Protein AF-A0A1H8Z9L3-F1 (afdb_monomer)

Secondary structure (DSSP, 8-state):
---STTTHHHHHHHHHHHH---PPPPGGGHHHHHHHHTT-HHHHHHHHHTS-HHHHHHHHHHS-HHHHHHHHTTS-HHHHHHHHHHS-HHHHHHHHHHS-HHHHHHHHHHHHHHHHHH-

Nearest PDB structures (foldseek):
  5x9g-assembly1_A  TM=7.616E-01  e=2.101E-01  Thermus thermophilus HB8
  5x9h-assembly1_A  TM=8.391E-01  e=6.351E-01  Thermus thermophilus HB8
  2oux-assembly1_B  TM=4.444E-01  e=4.105E-02  Enterococcus faecalis V583
  8gpv-assembly1_A-2  TM=5.514E-01  e=2.594E-01  Clostridiales bacterium
  8gps-assembly1_A-2  TM=4.481E-01  e=6.256E-02  Chryseobacterium hispalense

Sequence (119 aa):
MTRIINHMGRLMNQVLRTLESPARPPAESYPVAEAIRRGDFGSARLNFLKLPRQSQIRMLQTMDQSAIRRLTLGLPDTTLAHLCAQGPAPLGKTIVGALPEGRRRGVSLMCEQHRRQHS

pLDDT: mean 82.54, std 18.72, range [42.38, 96.75]

Organism: NCBI:txid867345

Solvent-accessible surface area (backbone atoms only — not comparable to full-atom values): 6861 Å² total; per-residue (Å²): 140,92,84,74,76,80,60,62,65,56,52,59,55,48,55,61,56,62,71,58,58,78,73,73,71,58,80,87,47,48,65,25,55,51,25,48,75,72,66,37,49,68,59,16,43,59,47,44,71,70,42,57,70,71,54,45,44,55,49,59,72,74,47,54,71,67,59,48,25,62,42,54,70,78,51,57,57,69,61,52,11,51,48,31,36,75,34,58,71,70,55,24,52,53,58,42,66,44,40,60,74,92,50,28,62,60,32,51,52,49,12,52,54,50,36,69,77,75,109

Foldseek 3Di:
DDDDPPPVVVVVVVVVVVVPPLPPQPPLLVQLVVCVVVVNLVSNLVSLVPDDLVSNLSVLVSDDLVSLLSNLAPDDLLSLLVSLQPHDVVSVVSNLVSYDPVSSVVSVVSNVVSNVVVD

Structure (mmCIF, N/CA/C/O backbone):
data_AF-A0A1H8Z9L3-F1
#
_entry.id   AF-A0A1H8Z9L3-F1
#
loop_
_atom_site.group_PDB
_atom_site.id
_atom_site.type_symbol
_atom_site.label_atom_id
_atom_site.label_alt_id
_atom_site.label_comp_id
_atom_site.label_asym_id
_atom_site.label_entity_id
_atom_site.label_seq_id
_atom_site.pdbx_PDB_ins_code
_atom_site.Cartn_x
_atom_site.Cartn_y
_atom_site.Cartn_z
_atom_site.occupancy
_atom_site.B_iso_or_equiv
_atom_site.auth_seq_id
_atom_site.auth_comp_id
_atom_site.auth_asym_id
_atom_site.auth_atom_id
_atom_site.pdbx_PDB_model_num
ATOM 1 N N . MET A 1 1 ? -16.297 -44.462 25.845 1.00 42.38 1 MET A N 1
ATOM 2 C CA . MET A 1 1 ? -16.405 -44.635 24.377 1.00 42.38 1 MET A CA 1
ATOM 3 C C . MET A 1 1 ? -16.732 -43.279 23.758 1.00 42.38 1 MET A C 1
ATOM 5 O O . MET A 1 1 ? -17.891 -42.907 23.682 1.00 42.38 1 MET A O 1
ATOM 9 N N . THR A 1 2 ? -15.708 -42.502 23.394 1.00 45.97 2 THR A N 1
ATOM 10 C CA . THR A 1 2 ? -15.821 -41.048 23.152 1.00 45.97 2 THR A CA 1
ATOM 11 C C . THR A 1 2 ? -15.205 -40.712 21.791 1.00 45.97 2 THR A C 1
ATOM 13 O O . THR A 1 2 ? -14.100 -40.188 21.703 1.00 45.97 2 THR A O 1
ATOM 16 N N . ARG A 1 3 ? -15.858 -41.130 20.698 1.00 53.47 3 ARG A N 1
ATOM 17 C CA . ARG A 1 3 ? -15.310 -41.004 19.328 1.00 53.47 3 ARG A CA 1
ATOM 18 C C . ARG A 1 3 ? -16.267 -40.394 18.294 1.00 53.47 3 ARG A C 1
ATOM 20 O O . ARG A 1 3 ? -15.996 -40.502 17.107 1.00 53.47 3 ARG A O 1
ATOM 27 N N . ILE A 1 4 ? -17.345 -39.720 18.711 1.00 51.06 4 ILE A N 1
ATOM 28 C CA . ILE A 1 4 ? -18.360 -39.189 17.769 1.00 51.06 4 ILE A CA 1
ATOM 29 C C . ILE A 1 4 ? -18.473 -37.646 17.777 1.00 51.06 4 ILE A C 1
ATOM 31 O O . ILE A 1 4 ? -19.006 -37.062 16.842 1.00 51.06 4 ILE A O 1
ATOM 35 N N . ILE A 1 5 ? -17.885 -36.937 18.749 1.00 50.47 5 ILE A N 1
ATOM 36 C CA . ILE A 1 5 ? -18.074 -35.473 18.880 1.00 50.47 5 ILE A CA 1
ATOM 37 C C . ILE A 1 5 ? -17.090 -34.651 18.013 1.00 50.47 5 ILE A C 1
ATOM 39 O O . ILE A 1 5 ? -17.376 -33.517 17.639 1.00 50.47 5 ILE A O 1
ATOM 43 N N . ASN A 1 6 ? -15.962 -35.227 17.583 1.00 45.12 6 ASN A N 1
ATOM 44 C CA . ASN A 1 6 ? -14.901 -34.473 16.892 1.00 45.12 6 ASN A CA 1
ATOM 45 C C . ASN A 1 6 ? -15.088 -34.275 15.375 1.00 45.12 6 ASN A C 1
ATOM 47 O O . ASN A 1 6 ? -14.239 -33.633 14.750 1.00 45.12 6 ASN A O 1
ATOM 51 N N . HIS A 1 7 ? -16.151 -34.811 14.763 1.00 46.25 7 HIS A N 1
ATOM 52 C CA . HIS A 1 7 ? -16.340 -34.705 13.309 1.00 46.25 7 HIS A CA 1
ATOM 53 C C . HIS A 1 7 ? -17.280 -33.562 12.886 1.00 46.25 7 HIS A C 1
ATOM 55 O O . HIS A 1 7 ? -17.024 -32.910 11.876 1.00 46.25 7 HIS A O 1
ATOM 61 N N . MET A 1 8 ? -18.281 -33.220 13.706 1.00 47.78 8 MET A N 1
ATOM 62 C CA . MET A 1 8 ? -19.230 -32.134 13.404 1.00 47.78 8 MET A CA 1
ATOM 63 C C . MET A 1 8 ? -18.590 -30.735 13.465 1.00 47.78 8 MET A C 1
ATOM 65 O O . MET A 1 8 ? -18.899 -29.874 12.644 1.00 47.78 8 MET A O 1
ATOM 69 N N . GLY A 1 9 ? -17.627 -30.515 14.370 1.00 46.97 9 GLY A N 1
ATOM 70 C CA . GLY A 1 9 ? -16.935 -29.223 14.491 1.00 46.97 9 GLY A CA 1
ATOM 71 C C . GLY A 1 9 ? -16.048 -28.864 13.290 1.00 46.97 9 GLY A C 1
ATOM 72 O O . GLY A 1 9 ? -15.802 -27.687 13.035 1.00 46.97 9 GLY A O 1
ATOM 73 N N . ARG A 1 10 ? -15.583 -29.853 12.511 1.00 51.97 10 ARG A N 1
ATOM 74 C CA . ARG A 1 10 ? -14.766 -29.593 11.310 1.00 51.97 10 ARG A CA 1
ATOM 75 C C . ARG A 1 10 ? -15.607 -29.190 10.104 1.00 51.97 10 ARG A C 1
ATOM 77 O O . ARG A 1 10 ? -15.149 -28.370 9.314 1.00 51.97 10 ARG A O 1
ATOM 84 N N . LEU A 1 11 ? -16.829 -29.711 9.996 1.00 52.62 11 LEU A N 1
ATOM 85 C CA . LEU A 1 11 ? -17.734 -29.378 8.897 1.00 52.62 11 LEU A CA 1
ATOM 86 C C . LEU A 1 11 ? -18.261 -27.942 9.025 1.00 52.62 11 LEU A C 1
ATOM 88 O O . LEU A 1 11 ? -18.218 -27.198 8.050 1.00 52.62 11 LEU A O 1
ATOM 92 N N . MET A 1 12 ? -18.627 -27.489 10.230 1.00 51.62 12 MET A N 1
ATOM 93 C CA . MET A 1 12 ? -19.046 -26.090 10.433 1.00 51.62 12 MET A CA 1
ATOM 94 C C . MET A 1 12 ? -17.929 -25.072 10.145 1.00 51.62 12 MET A C 1
ATOM 96 O O . MET A 1 12 ? -18.200 -23.996 9.616 1.00 51.62 12 MET A O 1
ATOM 100 N N . ASN A 1 13 ? -16.665 -25.422 10.406 1.00 46.50 13 ASN A N 1
ATOM 101 C CA . ASN A 1 13 ? -15.529 -24.544 10.105 1.00 46.50 13 ASN A CA 1
ATOM 102 C C . ASN A 1 13 ? -15.177 -24.505 8.600 1.00 46.50 13 ASN A C 1
ATOM 104 O O . ASN A 1 13 ? -14.613 -23.523 8.119 1.00 46.50 13 ASN A O 1
ATOM 108 N N . GLN A 1 14 ? -15.524 -25.550 7.837 1.00 49.16 14 GLN A N 1
ATOM 109 C CA . GLN A 1 14 ? -15.379 -25.558 6.376 1.00 49.16 14 GLN A CA 1
ATOM 110 C C . GLN A 1 14 ? -16.468 -24.737 5.682 1.00 49.16 14 GLN A C 1
ATOM 112 O O . GLN A 1 14 ? -16.150 -23.999 4.753 1.00 49.16 14 GLN A O 1
ATOM 117 N N . VAL A 1 15 ? -17.720 -24.780 6.149 1.00 49.00 15 VAL A N 1
ATOM 118 C CA . VAL A 1 15 ? -18.800 -23.977 5.545 1.00 49.00 15 VAL A CA 1
ATOM 119 C C . VAL A 1 15 ? -18.575 -22.474 5.764 1.00 49.00 15 VAL A C 1
ATOM 121 O O . VAL A 1 15 ? -18.746 -21.702 4.824 1.00 49.00 15 VAL A O 1
ATOM 124 N N . LEU A 1 16 ? -18.080 -22.053 6.937 1.00 46.62 16 LEU A N 1
ATOM 125 C CA . LEU A 1 16 ? -17.720 -20.645 7.175 1.00 46.62 16 LEU A CA 1
ATOM 126 C C . LEU A 1 16 ? -16.565 -20.164 6.280 1.00 46.62 16 LEU A C 1
ATOM 128 O O . LEU A 1 16 ? -16.628 -19.057 5.756 1.00 46.62 16 LEU A O 1
ATOM 132 N N . ARG A 1 17 ? -15.559 -21.010 6.016 1.00 44.53 17 ARG A N 1
ATOM 133 C CA . ARG A 1 17 ? -14.472 -20.691 5.068 1.00 44.53 17 ARG A CA 1
ATOM 134 C C . ARG A 1 17 ? -14.900 -20.709 3.598 1.00 44.53 17 ARG A C 1
ATOM 136 O O . ARG A 1 17 ? -14.223 -20.111 2.774 1.00 44.53 17 ARG A O 1
ATOM 143 N N . THR A 1 18 ? -15.999 -21.385 3.260 1.00 43.28 18 THR A N 1
ATOM 144 C CA . THR A 1 18 ? -16.493 -21.481 1.871 1.00 43.28 18 THR A CA 1
ATOM 145 C C . THR A 1 18 ? -17.382 -20.289 1.489 1.00 43.28 18 THR A C 1
ATOM 147 O O . THR A 1 18 ? -17.550 -20.001 0.308 1.00 43.28 18 THR A O 1
ATOM 150 N N . LEU A 1 19 ? -17.909 -19.551 2.474 1.00 46.44 19 LEU A N 1
ATOM 151 C CA . LEU A 1 19 ? -18.621 -18.285 2.250 1.00 46.44 19 LEU A CA 1
ATOM 152 C C . LEU A 1 19 ? -17.677 -17.076 2.142 1.00 46.44 19 LEU A C 1
ATOM 154 O O . LEU A 1 19 ? -18.061 -16.053 1.580 1.00 46.44 19 LEU A O 1
ATOM 158 N N . GLU A 1 20 ? -16.421 -17.210 2.574 1.00 44.47 20 GLU A N 1
ATOM 159 C CA . GLU A 1 20 ? -15.329 -16.309 2.192 1.00 44.47 20 GLU A CA 1
ATOM 160 C C . GLU A 1 20 ? -14.770 -16.717 0.822 1.00 44.47 20 GLU A C 1
ATOM 162 O O . GLU A 1 20 ? -13.583 -16.997 0.655 1.00 44.47 20 GLU A O 1
ATOM 167 N N . SER A 1 21 ? -15.624 -16.733 -0.206 1.00 43.06 21 SER A N 1
ATOM 168 C CA . SER A 1 21 ? -15.103 -16.532 -1.558 1.00 43.06 21 SER A CA 1
ATOM 169 C C . SER A 1 21 ? -14.316 -15.222 -1.499 1.00 43.06 21 SER A C 1
ATOM 171 O O . SER A 1 21 ? -14.919 -14.212 -1.120 1.00 43.06 21 SER A O 1
ATOM 173 N N . PRO A 1 22 ? -13.009 -15.181 -1.831 1.00 49.84 22 PRO A N 1
ATOM 174 C CA . PRO A 1 22 ? -12.318 -13.908 -1.920 1.00 49.84 22 PRO A CA 1
ATOM 175 C C . PRO A 1 22 ? -13.115 -13.104 -2.935 1.00 49.84 22 PRO A C 1
ATOM 177 O O . PRO A 1 22 ? -13.247 -13.520 -4.089 1.00 49.84 22 PRO A O 1
ATOM 180 N N . ALA A 1 23 ? -13.773 -12.043 -2.461 1.00 53.69 23 ALA A N 1
ATOM 181 C CA . ALA A 1 23 ? -14.588 -11.191 -3.301 1.00 53.69 23 ALA A CA 1
ATOM 182 C C . ALA A 1 23 ? -13.724 -10.861 -4.510 1.00 53.69 23 ALA A C 1
ATOM 184 O O . ALA A 1 23 ? -12.626 -10.319 -4.344 1.00 53.69 23 ALA A O 1
ATOM 185 N N . ARG A 1 24 ? -14.161 -11.295 -5.701 1.00 53.00 24 ARG A N 1
ATOM 186 C CA . ARG A 1 24 ? -13.421 -11.044 -6.935 1.00 53.00 24 ARG A CA 1
ATOM 187 C C . ARG A 1 24 ? -13.068 -9.559 -6.908 1.00 53.00 24 ARG A C 1
ATOM 189 O O . ARG A 1 24 ? -13.989 -8.755 -6.727 1.00 53.00 24 ARG A O 1
ATOM 196 N N . PRO A 1 25 ? -11.775 -9.194 -6.988 1.00 58.62 25 PRO A N 1
ATOM 197 C CA . PRO A 1 25 ? -11.395 -7.800 -6.871 1.00 58.62 25 PRO A CA 1
ATOM 198 C C . PRO A 1 25 ? -12.206 -7.022 -7.912 1.00 58.62 25 PRO A C 1
ATOM 200 O O . PRO A 1 25 ? -12.394 -7.531 -9.027 1.00 58.62 25 PRO A O 1
ATOM 203 N N . PRO A 1 26 ? -12.778 -5.863 -7.539 1.00 62.75 26 PRO A N 1
ATOM 204 C CA . PRO A 1 26 ? -13.675 -5.132 -8.422 1.00 62.75 26 PRO A CA 1
ATOM 205 C C . PRO A 1 26 ? -12.968 -4.884 -9.761 1.00 62.75 26 PRO A C 1
ATOM 207 O O . PRO A 1 26 ? -11.744 -4.780 -9.797 1.00 62.75 26 PRO A O 1
ATOM 210 N N . ALA A 1 27 ? -13.705 -4.844 -10.876 1.00 66.56 27 ALA A N 1
ATOM 211 C CA . ALA A 1 27 ? -13.108 -4.826 -12.221 1.00 66.56 27 ALA A CA 1
ATOM 212 C C . ALA A 1 27 ? -12.060 -3.706 -12.409 1.00 66.56 27 ALA A C 1
ATOM 214 O O . ALA A 1 27 ? -11.058 -3.889 -13.097 1.00 66.56 27 ALA A O 1
ATOM 215 N N . GLU A 1 28 ? -12.245 -2.585 -11.712 1.00 71.44 28 GLU A N 1
ATOM 216 C CA . GLU A 1 28 ? -11.304 -1.464 -11.624 1.00 71.44 28 GLU A CA 1
ATOM 217 C C . GLU A 1 28 ? -9.919 -1.829 -11.054 1.00 71.44 28 GLU A C 1
ATOM 219 O O . GLU A 1 28 ? -8.933 -1.186 -11.393 1.00 71.44 28 GLU A O 1
ATOM 224 N N . SER A 1 29 ? -9.804 -2.878 -10.236 1.00 77.25 29 SER A N 1
ATOM 225 C CA . SER A 1 29 ? -8.549 -3.376 -9.659 1.00 77.25 29 SER A CA 1
ATOM 226 C C . SER A 1 29 ? -7.752 -4.273 -10.615 1.00 77.25 29 SER A C 1
ATOM 228 O O . SER A 1 29 ? -6.587 -4.573 -10.343 1.00 77.25 29 SER A O 1
ATOM 230 N N . TYR A 1 30 ? -8.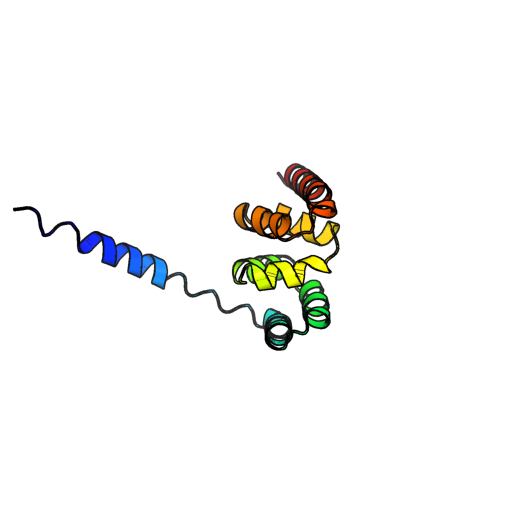335 -4.691 -11.744 1.00 83.88 30 TYR A N 1
ATOM 231 C CA . TYR A 1 30 ? -7.673 -5.566 -12.717 1.00 83.88 30 TYR A CA 1
ATOM 232 C C . TYR A 1 30 ? -6.324 -5.016 -13.228 1.00 83.88 30 TYR A C 1
ATOM 234 O O . TYR A 1 30 ? -5.349 -5.769 -13.223 1.00 83.88 30 TYR A O 1
ATOM 242 N N . PRO A 1 31 ? -6.184 -3.716 -13.571 1.00 87.75 31 PRO A N 1
ATOM 243 C CA . PRO A 1 31 ? -4.907 -3.156 -14.020 1.00 87.75 31 PRO A CA 1
ATOM 244 C C . PRO A 1 31 ? -3.804 -3.190 -12.954 1.00 87.75 31 PRO A C 1
ATOM 246 O O . PRO A 1 31 ? -2.623 -3.262 -13.291 1.00 87.75 31 PRO A O 1
ATOM 249 N N . VAL A 1 32 ? -4.162 -3.137 -11.666 1.00 91.06 32 VAL A N 1
ATOM 250 C CA . VAL A 1 32 ? -3.194 -3.249 -10.565 1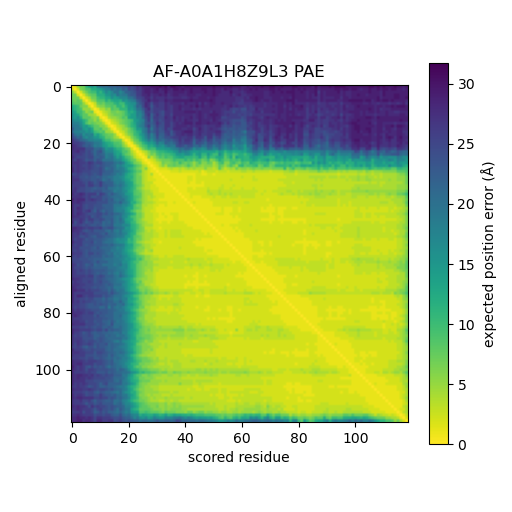.00 91.06 32 VAL A CA 1
ATOM 251 C C . VAL A 1 32 ? -2.758 -4.702 -10.403 1.00 91.06 32 VAL A C 1
ATOM 253 O O . VAL A 1 32 ? -1.561 -4.976 -10.360 1.00 91.06 32 VAL A O 1
ATOM 256 N N . ALA A 1 33 ? -3.711 -5.638 -10.363 1.00 88.69 33 ALA A N 1
ATOM 257 C CA . ALA A 1 33 ? -3.419 -7.064 -10.226 1.00 88.69 33 ALA A CA 1
ATOM 258 C C . ALA A 1 33 ? -2.554 -7.581 -11.387 1.00 88.69 33 ALA A C 1
ATOM 260 O O . ALA A 1 33 ? -1.581 -8.300 -11.169 1.00 88.69 33 ALA A O 1
ATOM 261 N N . GLU A 1 34 ? -2.859 -7.152 -12.612 1.00 91.88 34 GLU A N 1
ATOM 262 C CA . GLU A 1 34 ? -2.103 -7.521 -13.806 1.00 91.88 34 GLU A CA 1
ATOM 263 C C . GLU A 1 34 ? -0.676 -6.953 -13.791 1.00 91.88 34 GLU A C 1
ATOM 265 O O . GLU A 1 34 ? 0.278 -7.674 -14.087 1.00 91.88 34 GLU A O 1
ATOM 270 N N . ALA A 1 35 ? -0.498 -5.691 -13.386 1.00 92.94 35 ALA A N 1
ATOM 271 C CA . ALA A 1 35 ? 0.831 -5.094 -13.247 1.00 92.94 35 ALA A CA 1
ATOM 272 C C . ALA A 1 35 ? 1.678 -5.829 -12.193 1.00 92.94 35 ALA A C 1
ATOM 274 O O . ALA A 1 35 ? 2.850 -6.125 -12.427 1.00 92.94 35 ALA A O 1
ATOM 275 N N . ILE A 1 36 ? 1.070 -6.212 -11.066 1.00 92.69 36 ILE A N 1
ATOM 276 C CA . ILE A 1 36 ? 1.732 -6.996 -10.014 1.00 92.69 36 ILE A CA 1
ATOM 277 C C . ILE A 1 36 ? 2.123 -8.384 -10.515 1.00 92.69 36 ILE A C 1
ATOM 279 O O . ILE A 1 36 ? 3.253 -8.812 -10.281 1.00 92.69 36 ILE A O 1
ATOM 283 N N . ARG A 1 37 ? 1.234 -9.062 -11.250 1.00 90.88 37 ARG A N 1
ATOM 284 C CA . ARG A 1 37 ? 1.504 -10.375 -11.854 1.00 90.88 37 ARG A CA 1
ATOM 285 C C . ARG A 1 37 ? 2.689 -10.331 -12.823 1.00 90.88 37 ARG A C 1
ATOM 287 O O . ARG A 1 37 ? 3.451 -11.288 -12.896 1.00 90.88 37 ARG A O 1
ATOM 294 N N . ARG A 1 38 ? 2.872 -9.211 -13.529 1.00 93.25 38 ARG A N 1
ATOM 295 C CA . ARG A 1 38 ? 4.028 -8.950 -14.408 1.00 93.25 38 ARG A CA 1
ATOM 296 C C . ARG A 1 38 ? 5.283 -8.481 -13.663 1.00 93.25 38 ARG A C 1
ATOM 298 O O . ARG A 1 38 ? 6.323 -8.299 -14.285 1.00 93.25 38 ARG A O 1
ATOM 305 N N . GLY A 1 39 ? 5.200 -8.261 -12.352 1.00 92.81 39 GLY A N 1
ATOM 306 C CA . GLY A 1 39 ? 6.295 -7.727 -11.542 1.00 92.81 39 GLY A CA 1
ATOM 307 C C . GLY A 1 39 ? 6.538 -6.222 -11.708 1.00 92.81 39 GLY A C 1
ATOM 308 O O . GLY A 1 39 ? 7.496 -5.707 -11.127 1.00 92.81 39 GLY A O 1
ATOM 309 N N . ASP A 1 40 ? 5.677 -5.506 -12.434 1.00 95.81 40 ASP A N 1
ATOM 310 C CA . ASP A 1 40 ? 5.768 -4.060 -12.644 1.00 95.81 40 ASP A CA 1
ATOM 311 C C . ASP A 1 40 ? 5.066 -3.298 -11.511 1.00 95.81 40 ASP A C 1
ATOM 313 O O . ASP A 1 40 ? 3.914 -2.862 -11.591 1.00 95.81 40 ASP A O 1
ATOM 317 N N . PHE A 1 41 ? 5.801 -3.118 -10.416 1.00 94.38 41 PHE A N 1
ATOM 318 C CA . PHE A 1 41 ? 5.306 -2.369 -9.264 1.00 94.38 41 PHE A CA 1
ATOM 319 C C . PHE A 1 41 ? 5.283 -0.852 -9.489 1.00 94.38 41 PHE A C 1
ATOM 321 O O . PHE A 1 41 ? 4.660 -0.141 -8.702 1.00 94.38 41 PHE A O 1
ATOM 328 N N . GLY A 1 42 ? 5.941 -0.331 -10.530 1.00 95.12 42 GLY A N 1
ATOM 329 C CA . GLY A 1 42 ? 5.828 1.080 -10.903 1.00 95.12 42 GLY A CA 1
ATOM 330 C C . GLY A 1 42 ? 4.414 1.375 -11.390 1.00 95.12 42 GLY A C 1
ATOM 331 O O . GLY A 1 42 ? 3.683 2.147 -10.763 1.00 95.12 42 GLY A O 1
ATOM 332 N N . SER A 1 43 ? 3.991 0.656 -12.430 1.00 95.12 43 SER A N 1
ATOM 333 C CA . SER A 1 43 ? 2.634 0.757 -12.974 1.00 95.12 43 SER A CA 1
ATOM 334 C C . SER A 1 43 ? 1.572 0.343 -11.960 1.00 95.12 43 SER A C 1
ATOM 336 O O . SER A 1 43 ? 0.535 0.999 -11.864 1.00 95.12 43 SER A O 1
ATOM 338 N N . ALA A 1 44 ? 1.832 -0.687 -11.143 1.00 96.12 44 ALA A N 1
ATOM 339 C CA . ALA A 1 44 ? 0.892 -1.103 -10.104 1.00 96.12 44 ALA A CA 1
ATOM 340 C C . ALA A 1 44 ? 0.570 0.033 -9.124 1.00 96.12 44 ALA A C 1
ATOM 342 O O . ALA A 1 44 ? -0.596 0.239 -8.803 1.00 96.12 44 ALA A O 1
ATOM 343 N N . ARG A 1 45 ? 1.574 0.805 -8.680 1.00 96.75 45 ARG A N 1
ATOM 344 C CA . ARG A 1 45 ? 1.364 1.942 -7.766 1.00 96.75 45 ARG A CA 1
ATOM 345 C C . ARG A 1 45 ? 0.585 3.067 -8.429 1.00 96.75 45 ARG A C 1
ATOM 347 O O . ARG A 1 45 ? -0.346 3.585 -7.822 1.00 96.75 45 ARG A O 1
ATOM 354 N N . LEU A 1 46 ? 0.926 3.414 -9.670 1.00 96.25 46 LEU A N 1
ATOM 355 C CA . LEU A 1 46 ? 0.206 4.446 -10.419 1.00 96.25 46 LEU A CA 1
ATOM 356 C C . LEU A 1 46 ? -1.263 4.065 -10.620 1.00 96.25 46 LEU A C 1
ATOM 358 O O . LEU A 1 46 ? -2.148 4.887 -10.403 1.00 96.25 46 LEU A O 1
ATOM 362 N N . ASN A 1 47 ? -1.530 2.811 -10.984 1.00 95.25 47 ASN A N 1
ATOM 363 C CA . ASN A 1 47 ? -2.891 2.307 -11.136 1.00 95.25 47 ASN A CA 1
ATOM 364 C C . ASN A 1 47 ? -3.619 2.232 -9.788 1.00 95.25 47 ASN A C 1
ATOM 366 O O . ASN A 1 47 ? -4.788 2.591 -9.711 1.00 95.25 47 ASN A O 1
ATOM 370 N N . PHE A 1 48 ? -2.928 1.843 -8.715 1.00 96.12 48 PHE A N 1
ATOM 371 C CA . PHE A 1 48 ? -3.495 1.774 -7.371 1.00 96.12 48 PHE A CA 1
ATOM 372 C C . PHE A 1 48 ? -3.916 3.155 -6.861 1.00 96.12 48 PHE A C 1
ATOM 374 O O . PHE A 1 48 ? -5.016 3.306 -6.336 1.00 96.12 48 PHE A O 1
ATOM 381 N N . LEU A 1 49 ? -3.088 4.182 -7.073 1.00 95.50 49 LEU A N 1
ATOM 382 C CA . LEU A 1 49 ? -3.388 5.560 -6.671 1.00 95.50 49 LEU A CA 1
ATOM 383 C C . LEU A 1 49 ? -4.591 6.164 -7.412 1.00 95.50 49 LEU A C 1
ATOM 385 O O . LEU A 1 49 ? -5.220 7.072 -6.878 1.00 95.50 49 LEU A O 1
ATOM 389 N N . LYS A 1 50 ? -4.938 5.647 -8.598 1.00 94.81 50 LYS A N 1
ATOM 390 C CA . LYS A 1 50 ? -6.141 6.049 -9.347 1.00 94.81 50 LYS A CA 1
ATOM 391 C C . LYS A 1 50 ? -7.429 5.426 -8.805 1.00 94.81 50 LYS A C 1
ATOM 393 O O . LYS A 1 50 ? -8.510 5.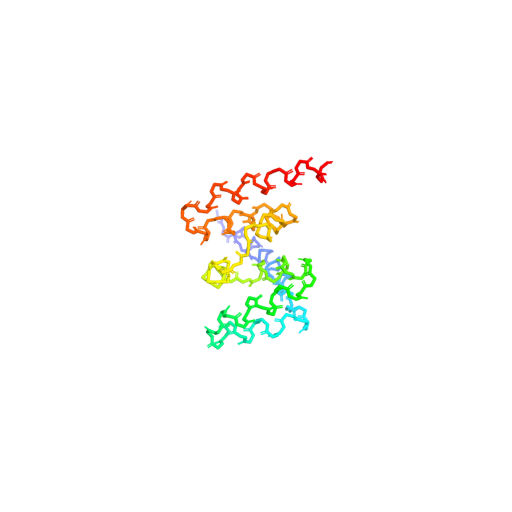894 -9.149 1.00 94.81 50 LYS A O 1
ATOM 398 N N . LEU A 1 51 ? -7.335 4.367 -7.999 1.00 93.44 51 LEU A N 1
ATOM 399 C CA . LEU A 1 51 ? -8.512 3.700 -7.452 1.00 93.44 51 LEU A CA 1
ATOM 400 C C . LEU A 1 51 ? -9.200 4.561 -6.386 1.00 93.44 51 LEU A C 1
ATOM 402 O O . LEU A 1 51 ? -8.519 5.231 -5.602 1.00 93.44 51 LEU A O 1
ATOM 406 N N . PRO A 1 52 ? -10.535 4.460 -6.256 1.00 93.00 52 PRO A N 1
ATOM 407 C CA . PRO A 1 52 ? -11.232 4.963 -5.084 1.00 93.00 52 PRO A CA 1
ATOM 408 C C . PRO A 1 52 ? -10.641 4.367 -3.804 1.00 93.00 52 PRO A C 1
ATOM 410 O O . PRO A 1 52 ? -10.274 3.189 -3.753 1.00 93.00 52 PRO A O 1
ATOM 413 N N . ARG A 1 53 ? -10.595 5.159 -2.731 1.00 92.19 53 ARG A N 1
ATOM 414 C CA . ARG A 1 53 ? -9.952 4.759 -1.469 1.00 92.19 53 ARG A CA 1
ATOM 415 C C . ARG A 1 53 ? -10.499 3.449 -0.893 1.00 92.19 53 ARG A C 1
ATOM 417 O O . ARG A 1 53 ? -9.729 2.607 -0.443 1.00 92.19 53 ARG A O 1
ATOM 424 N N . GLN A 1 54 ? -11.810 3.227 -0.966 1.00 91.56 54 GLN A N 1
ATOM 425 C CA . GLN A 1 54 ? -12.399 1.974 -0.485 1.00 91.56 54 GLN A CA 1
ATOM 426 C C . GLN A 1 54 ? -11.932 0.761 -1.303 1.00 91.56 54 GLN A C 1
ATOM 428 O O . GLN A 1 54 ? -11.743 -0.327 -0.761 1.00 91.56 54 GLN A O 1
ATOM 433 N N . SER A 1 55 ? -11.706 0.944 -2.602 1.00 92.81 55 SER A N 1
ATOM 434 C CA . SER A 1 55 ? -11.184 -0.100 -3.484 1.00 92.81 55 SER A CA 1
ATOM 435 C C . SER A 1 55 ? -9.702 -0.362 -3.240 1.00 92.81 55 SER A C 1
ATOM 437 O O . SER A 1 55 ? -9.293 -1.519 -3.263 1.00 92.81 55 SER A O 1
ATOM 439 N N . GLN A 1 56 ? -8.920 0.666 -2.897 1.00 94.88 56 GLN A N 1
ATOM 440 C CA . GLN A 1 56 ? -7.545 0.501 -2.411 1.00 94.88 56 GLN A CA 1
ATOM 441 C C . GLN A 1 56 ? -7.494 -0.374 -1.149 1.00 94.88 56 GLN A C 1
ATOM 443 O O . GLN A 1 56 ? -6.718 -1.326 -1.095 1.00 94.88 56 GLN A O 1
ATOM 448 N N . ILE A 1 57 ? -8.353 -0.095 -0.160 1.00 94.00 57 ILE A N 1
ATOM 449 C CA . ILE A 1 57 ? -8.441 -0.876 1.087 1.00 94.00 57 ILE A CA 1
ATOM 450 C C . ILE A 1 57 ? -8.816 -2.329 0.784 1.00 94.00 57 ILE A C 1
ATOM 452 O O . ILE A 1 57 ? -8.082 -3.234 1.178 1.00 94.00 57 ILE A O 1
ATOM 456 N N . ARG A 1 58 ? -9.908 -2.554 0.038 1.00 92.00 58 ARG A N 1
ATOM 457 C CA . ARG A 1 58 ? -10.352 -3.905 -0.346 1.00 92.00 58 ARG A CA 1
ATOM 458 C C . ARG A 1 58 ? -9.264 -4.678 -1.073 1.00 92.00 58 ARG A C 1
ATOM 460 O O . ARG A 1 58 ? -9.020 -5.837 -0.759 1.00 92.00 58 ARG A O 1
ATOM 467 N N . MET A 1 59 ? -8.582 -4.028 -2.012 1.00 92.50 59 MET A N 1
ATOM 468 C CA . MET A 1 59 ? -7.496 -4.652 -2.750 1.00 92.50 59 MET A CA 1
ATOM 469 C C . MET A 1 59 ? -6.384 -5.109 -1.804 1.00 92.50 59 MET A C 1
ATOM 471 O O . MET A 1 59 ? -6.030 -6.284 -1.828 1.00 92.50 59 MET A O 1
ATOM 475 N N . LEU A 1 60 ? -5.906 -4.239 -0.910 1.00 93.50 60 LEU A N 1
ATOM 476 C CA . LEU A 1 60 ? -4.867 -4.609 0.054 1.00 93.50 60 LEU A CA 1
ATOM 477 C C . LEU A 1 60 ? -5.285 -5.758 0.984 1.00 93.50 60 LEU A C 1
ATOM 479 O O . LEU A 1 60 ? -4.437 -6.565 1.342 1.00 93.50 60 LEU A O 1
ATOM 483 N N . GLN A 1 61 ? -6.565 -5.872 1.353 1.00 92.19 61 GLN A N 1
ATOM 484 C CA . GLN A 1 61 ? -7.055 -6.993 2.170 1.00 92.19 61 GLN A CA 1
ATOM 485 C C . GLN A 1 61 ? -6.967 -8.348 1.452 1.00 92.19 61 GLN A C 1
ATOM 487 O O . GLN A 1 61 ? -6.851 -9.376 2.110 1.00 92.19 61 GLN A O 1
ATOM 492 N N . THR A 1 62 ? -7.029 -8.352 0.118 1.00 90.31 62 THR A N 1
ATOM 493 C CA . THR A 1 62 ? -6.979 -9.577 -0.703 1.00 90.31 62 THR A CA 1
ATOM 494 C C . THR A 1 62 ? -5.569 -9.960 -1.153 1.00 90.31 62 THR A C 1
ATOM 496 O O . THR A 1 62 ? -5.377 -11.019 -1.746 1.00 90.31 62 THR A O 1
ATOM 499 N N . MET A 1 63 ? -4.581 -9.099 -0.909 1.00 90.12 63 MET A N 1
ATOM 500 C CA . MET A 1 63 ? -3.210 -9.295 -1.371 1.00 90.12 63 MET A CA 1
ATOM 501 C C . MET A 1 63 ? -2.370 -10.051 -0.347 1.00 90.12 63 MET A C 1
ATOM 503 O O . MET A 1 63 ? -2.537 -9.902 0.863 1.00 90.12 63 MET A O 1
ATOM 507 N N . ASP A 1 64 ? -1.400 -10.820 -0.837 1.00 90.12 64 ASP A N 1
ATOM 508 C CA . ASP A 1 64 ? -0.388 -11.405 0.033 1.00 90.12 64 ASP A CA 1
ATOM 509 C C . ASP A 1 64 ? 0.559 -10.329 0.607 1.00 90.12 64 ASP A C 1
ATOM 511 O O . ASP A 1 64 ? 0.714 -9.224 0.073 1.00 90.12 64 ASP A O 1
ATOM 515 N N . GLN A 1 65 ? 1.229 -10.662 1.713 1.00 89.94 65 GLN A N 1
ATOM 516 C CA . GLN A 1 65 ? 2.113 -9.725 2.413 1.00 89.94 65 GLN A CA 1
ATOM 517 C C . GLN A 1 65 ? 3.304 -9.254 1.564 1.00 89.94 65 GLN A C 1
ATOM 519 O O . GLN A 1 65 ? 3.764 -8.123 1.731 1.00 89.94 65 GLN A O 1
ATOM 524 N N . SER A 1 66 ? 3.809 -10.090 0.653 1.00 91.62 66 SER A N 1
ATOM 525 C CA . SER A 1 66 ? 4.944 -9.750 -0.211 1.00 91.62 66 SER A CA 1
ATOM 526 C C . SER A 1 66 ? 4.544 -8.693 -1.241 1.00 91.62 66 SER A C 1
ATOM 528 O O . SER A 1 66 ? 5.241 -7.689 -1.417 1.00 91.62 66 SER A O 1
ATOM 530 N N . ALA A 1 67 ? 3.381 -8.866 -1.867 1.00 93.06 67 ALA A N 1
ATOM 531 C CA . ALA A 1 67 ? 2.794 -7.924 -2.801 1.00 93.06 67 ALA A CA 1
ATOM 532 C C . ALA A 1 67 ? 2.443 -6.604 -2.107 1.00 93.06 67 ALA A C 1
ATOM 534 O O . ALA A 1 67 ? 2.792 -5.545 -2.633 1.00 93.06 67 ALA A O 1
ATOM 535 N N . ILE A 1 68 ? 1.854 -6.650 -0.902 1.00 94.44 68 ILE A N 1
ATOM 536 C CA . ILE A 1 68 ? 1.611 -5.449 -0.087 1.00 94.44 68 ILE A CA 1
ATOM 537 C C . ILE A 1 68 ? 2.930 -4.722 0.169 1.00 94.44 68 ILE A C 1
ATOM 539 O O . ILE A 1 68 ? 3.031 -3.536 -0.128 1.00 94.44 68 ILE A O 1
ATOM 543 N N . ARG A 1 69 ? 3.969 -5.425 0.636 1.00 94.12 69 ARG A N 1
ATOM 544 C CA . ARG A 1 69 ? 5.287 -4.831 0.894 1.00 94.12 69 ARG A CA 1
ATOM 545 C C . ARG A 1 69 ? 5.885 -4.170 -0.332 1.00 94.12 69 ARG A C 1
ATOM 547 O O . ARG A 1 69 ? 6.342 -3.032 -0.266 1.00 94.12 69 ARG A O 1
ATOM 554 N N . ARG A 1 70 ? 5.893 -4.861 -1.468 1.00 95.12 70 ARG A N 1
ATOM 555 C CA . ARG A 1 70 ? 6.449 -4.302 -2.702 1.00 95.12 70 ARG A CA 1
ATOM 556 C C . ARG A 1 70 ? 5.639 -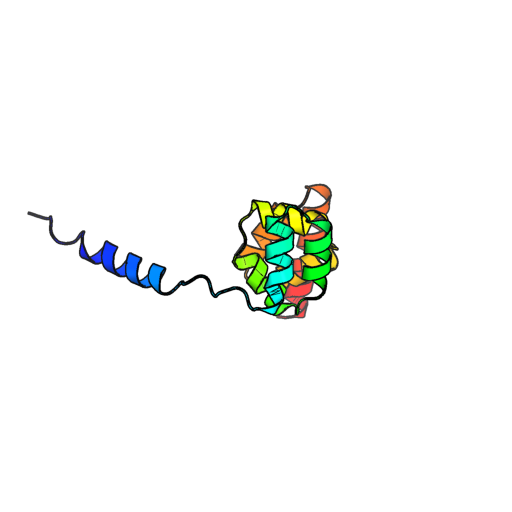3.103 -3.186 1.00 95.12 70 ARG A C 1
ATOM 558 O O . ARG A 1 70 ? 6.237 -2.122 -3.627 1.00 95.12 70 ARG A O 1
ATOM 565 N N . LEU A 1 71 ? 4.313 -3.139 -3.068 1.00 95.06 71 LEU A N 1
ATOM 566 C CA . LEU A 1 71 ? 3.446 -2.030 -3.451 1.00 95.06 71 LEU A CA 1
ATOM 567 C C . LEU A 1 71 ? 3.683 -0.804 -2.554 1.00 95.06 71 LEU A C 1
ATOM 569 O O . LEU A 1 71 ? 3.990 0.267 -3.078 1.00 95.06 71 LEU A O 1
ATOM 573 N N . THR A 1 72 ? 3.640 -0.965 -1.227 1.00 94.69 72 THR A N 1
ATOM 574 C CA . THR A 1 72 ? 3.696 0.140 -0.250 1.00 94.69 72 THR A CA 1
ATOM 575 C C . THR A 1 72 ? 5.036 0.866 -0.200 1.00 94.69 72 THR A C 1
ATOM 577 O O . THR A 1 72 ? 5.054 2.062 0.083 1.00 94.69 72 THR A O 1
ATOM 580 N N . LEU A 1 73 ? 6.148 0.206 -0.550 1.00 92.50 73 LEU A N 1
ATOM 581 C CA . LEU A 1 73 ? 7.487 0.816 -0.556 1.00 92.50 73 LEU A CA 1
ATOM 582 C C . LEU A 1 73 ? 7.568 2.133 -1.342 1.00 92.50 73 LEU A C 1
ATOM 584 O O . LEU A 1 73 ? 8.301 3.033 -0.940 1.00 92.50 73 LEU A O 1
ATOM 588 N N . GLY A 1 74 ? 6.815 2.259 -2.435 1.00 91.31 74 GLY A N 1
ATOM 589 C CA . GLY A 1 74 ? 6.820 3.452 -3.287 1.00 91.31 74 GLY A CA 1
ATOM 590 C C . GLY A 1 74 ? 5.591 4.348 -3.137 1.00 91.31 74 GLY A C 1
ATOM 591 O O . GLY A 1 74 ? 5.418 5.248 -3.950 1.00 91.31 74 GLY A O 1
ATOM 592 N N . LEU A 1 75 ? 4.707 4.083 -2.171 1.00 96.00 75 LEU A N 1
ATOM 593 C CA . LEU A 1 75 ? 3.529 4.923 -1.942 1.00 96.00 75 LEU A CA 1
ATOM 594 C C . LEU A 1 75 ? 3.861 6.094 -1.000 1.00 96.00 75 LEU A C 1
ATOM 596 O O . LEU A 1 75 ? 4.715 5.927 -0.124 1.00 96.00 75 LEU A O 1
ATOM 600 N N . PRO A 1 76 ? 3.182 7.250 -1.132 1.00 95.25 76 PRO A N 1
ATOM 601 C CA . PRO A 1 76 ? 3.340 8.372 -0.206 1.00 95.25 76 PRO A CA 1
ATOM 602 C C . PRO A 1 76 ? 2.925 8.014 1.228 1.00 95.25 76 PRO A C 1
ATOM 604 O O . PRO A 1 76 ? 1.932 7.314 1.436 1.00 95.25 76 PRO A O 1
ATOM 607 N N . ASP A 1 77 ? 3.638 8.546 2.225 1.00 95.25 77 ASP A N 1
ATOM 608 C CA . ASP A 1 77 ? 3.351 8.292 3.647 1.00 95.25 77 ASP A CA 1
ATOM 609 C C . ASP A 1 77 ? 1.940 8.738 4.054 1.00 95.25 77 ASP A C 1
ATOM 611 O O . ASP A 1 77 ? 1.260 8.030 4.793 1.00 95.25 77 ASP A O 1
ATOM 615 N N . THR A 1 78 ? 1.460 9.859 3.511 1.00 94.62 78 THR A N 1
ATOM 616 C CA . THR A 1 78 ? 0.092 10.359 3.725 1.00 94.62 78 THR A CA 1
ATOM 617 C C . THR A 1 78 ? -0.961 9.380 3.207 1.00 94.62 78 THR A C 1
ATOM 619 O O . THR A 1 78 ? -1.931 9.080 3.901 1.00 94.62 78 THR A O 1
ATOM 622 N N . THR A 1 79 ? -0.758 8.821 2.009 1.00 95.75 79 THR A N 1
ATOM 623 C CA . THR A 1 79 ? -1.641 7.793 1.443 1.00 95.75 79 THR A CA 1
ATOM 624 C C . THR A 1 79 ? -1.683 6.565 2.345 1.00 95.75 79 THR A C 1
ATOM 626 O O . THR A 1 79 ? -2.764 6.084 2.680 1.00 95.75 79 THR A O 1
ATOM 629 N N . LEU A 1 80 ? -0.518 6.078 2.777 1.00 96.62 80 LEU A N 1
ATOM 630 C CA . LEU A 1 80 ? -0.421 4.921 3.666 1.00 96.62 80 LEU A CA 1
ATOM 631 C C . LEU A 1 80 ? -1.107 5.185 5.010 1.00 96.62 80 LEU A C 1
ATOM 633 O O . LEU A 1 80 ? -1.858 4.338 5.485 1.00 96.62 80 LEU A O 1
ATOM 637 N N . ALA A 1 81 ? -0.912 6.368 5.590 1.00 96.06 81 ALA A N 1
ATOM 638 C CA . ALA A 1 81 ? -1.541 6.763 6.842 1.00 96.06 81 ALA A CA 1
ATOM 639 C C . ALA A 1 81 ? -3.074 6.771 6.745 1.00 96.06 81 ALA A C 1
ATOM 641 O O . ALA A 1 81 ? -3.741 6.223 7.622 1.00 96.06 81 ALA A O 1
ATOM 642 N N . HIS A 1 82 ? -3.639 7.312 5.661 1.00 95.06 82 HIS A N 1
ATOM 643 C CA . HIS A 1 82 ? -5.085 7.273 5.427 1.00 95.06 82 HIS A CA 1
ATOM 644 C C . HIS A 1 82 ? -5.618 5.846 5.269 1.00 95.06 82 HIS A C 1
ATOM 646 O O . HIS A 1 82 ? -6.657 5.519 5.841 1.00 95.06 82 HIS A O 1
ATOM 652 N N . LEU A 1 83 ? -4.909 4.989 4.528 1.00 95.31 83 LEU A N 1
ATOM 653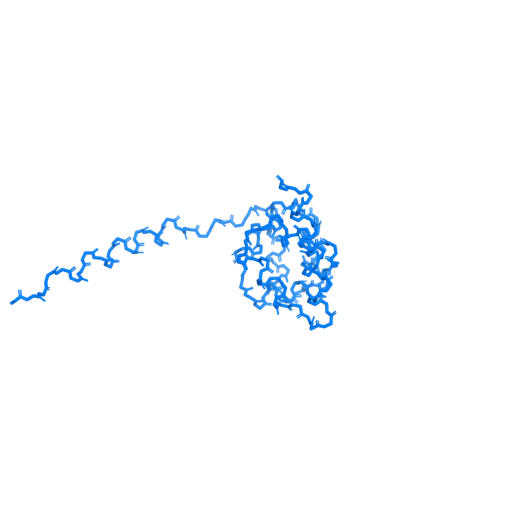 C CA . LEU A 1 83 ? -5.299 3.587 4.347 1.00 95.31 83 LEU A CA 1
ATOM 654 C C . LE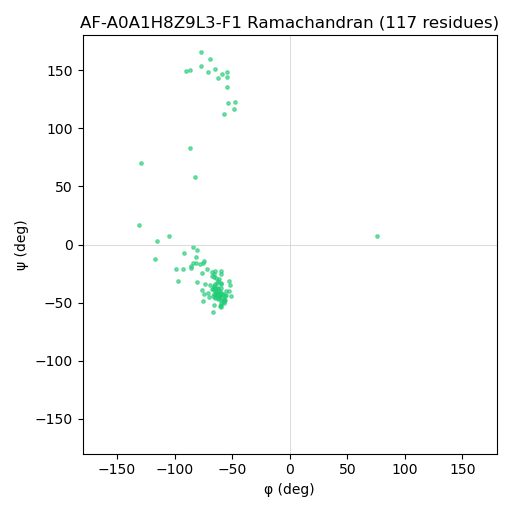U A 1 83 ? -5.245 2.808 5.665 1.00 95.31 83 LEU A C 1
ATOM 656 O O . LEU A 1 83 ? -6.149 2.029 5.952 1.00 95.31 83 LEU A O 1
ATOM 660 N N . CYS A 1 84 ? -4.232 3.051 6.498 1.00 94.81 84 CYS A N 1
ATOM 661 C CA . CYS A 1 84 ? -4.140 2.466 7.833 1.00 94.81 84 CYS A CA 1
ATOM 662 C C . CYS A 1 84 ? -5.244 2.968 8.777 1.00 94.81 84 CYS A C 1
ATOM 664 O O . CYS A 1 84 ? -5.704 2.209 9.634 1.00 94.81 84 CYS A O 1
ATOM 666 N N . ALA A 1 85 ? -5.636 4.240 8.659 1.00 93.94 85 ALA A N 1
ATOM 667 C CA . ALA A 1 85 ? -6.635 4.852 9.528 1.00 93.94 85 ALA A CA 1
ATOM 668 C C . ALA A 1 85 ? -8.055 4.380 9.200 1.00 93.94 85 ALA A C 1
ATOM 670 O O . ALA A 1 85 ? -8.820 4.091 10.113 1.00 93.94 85 ALA A O 1
ATOM 671 N N . GLN A 1 86 ? -8.384 4.285 7.909 1.00 93.38 86 GLN A N 1
ATOM 672 C CA . GLN A 1 86 ? -9.725 3.938 7.427 1.00 93.38 86 GLN A CA 1
ATOM 673 C C . GLN A 1 86 ? -9.911 2.435 7.182 1.00 93.38 86 GLN A C 1
ATOM 675 O O . GLN A 1 86 ? -11.035 1.941 7.144 1.00 93.38 86 GLN A O 1
ATOM 680 N N . GLY A 1 87 ? -8.816 1.698 6.993 1.00 90.31 87 GLY A N 1
ATOM 681 C CA . GLY A 1 87 ? -8.833 0.247 6.886 1.00 90.31 87 GLY A CA 1
ATOM 682 C C . GLY A 1 87 ? -8.986 -0.445 8.246 1.00 90.31 87 GLY A C 1
ATOM 683 O O . GLY A 1 87 ? -8.780 0.164 9.298 1.00 90.31 87 GLY A O 1
ATOM 684 N N . PRO A 1 88 ? -9.301 -1.750 8.254 1.00 89.44 88 PRO A N 1
ATOM 685 C CA . PRO A 1 88 ? -9.397 -2.512 9.493 1.00 89.44 88 PRO A CA 1
ATOM 686 C C . PRO A 1 88 ? -8.034 -2.607 10.197 1.00 89.44 88 PRO A C 1
ATOM 688 O O . PRO A 1 88 ? -6.980 -2.640 9.558 1.00 89.44 88 PRO A O 1
ATOM 691 N N . ALA A 1 89 ? -8.043 -2.714 11.528 1.00 88.75 89 ALA A N 1
ATOM 692 C CA . ALA A 1 89 ? -6.823 -2.689 12.339 1.00 88.75 89 ALA A CA 1
ATOM 693 C C . ALA A 1 89 ? -5.727 -3.699 11.912 1.00 88.75 89 ALA A C 1
ATOM 695 O O . ALA A 1 89 ? -4.554 -3.309 11.903 1.00 88.75 89 ALA A O 1
ATOM 696 N N . PRO A 1 90 ? -6.042 -4.954 11.515 1.00 91.88 90 PRO A N 1
ATOM 697 C CA . PRO A 1 90 ? -5.033 -5.883 11.004 1.00 91.88 90 PRO A CA 1
ATOM 698 C C . PRO A 1 90 ? -4.324 -5.365 9.749 1.00 91.88 90 PRO A C 1
ATOM 700 O O . PRO A 1 90 ? -3.104 -5.465 9.661 1.00 91.88 90 PRO A O 1
ATOM 703 N N . LEU A 1 91 ? -5.060 -4.735 8.824 1.00 91.06 91 LEU A N 1
ATOM 704 C CA . LEU A 1 91 ? -4.486 -4.170 7.604 1.00 91.06 91 LEU A CA 1
ATOM 705 C C . LEU A 1 91 ? -3.501 -3.042 7.927 1.00 91.06 91 LEU A C 1
ATOM 707 O O . LEU A 1 91 ? -2.408 -3.006 7.367 1.00 91.06 91 LEU A O 1
ATOM 711 N N . GLY A 1 92 ? -3.848 -2.156 8.866 1.00 92.94 92 GLY A N 1
ATOM 712 C CA . GLY A 1 92 ? -2.942 -1.093 9.305 1.00 92.94 92 GLY A CA 1
ATOM 713 C C . GLY A 1 92 ? -1.615 -1.641 9.844 1.00 92.94 92 GLY A C 1
ATOM 714 O O . GLY A 1 92 ? -0.548 -1.144 9.485 1.00 92.94 92 GLY A O 1
ATOM 715 N N . LYS A 1 93 ? -1.662 -2.720 10.640 1.00 93.25 93 LYS A N 1
ATOM 716 C CA . LYS A 1 93 ? -0.453 -3.407 11.127 1.00 93.25 93 LYS A CA 1
ATOM 717 C C . LYS A 1 93 ? 0.365 -3.999 9.978 1.00 93.25 93 LYS A C 1
ATOM 719 O O . LYS A 1 93 ? 1.584 -3.852 9.976 1.00 93.25 93 LYS A O 1
ATOM 724 N N . THR A 1 94 ? -0.288 -4.624 8.998 1.00 93.94 94 THR A N 1
ATOM 725 C CA . THR A 1 94 ? 0.383 -5.178 7.813 1.00 93.94 94 THR A CA 1
ATOM 726 C C . THR A 1 94 ? 1.070 -4.091 6.993 1.00 93.94 94 THR A C 1
ATOM 728 O O . THR A 1 94 ? 2.242 -4.245 6.656 1.00 93.9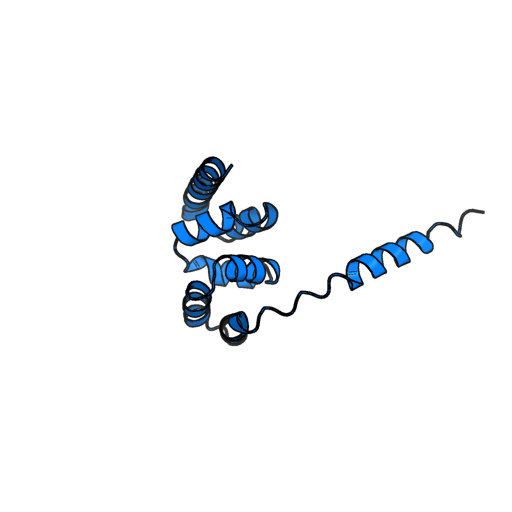4 94 THR A O 1
ATOM 731 N N . ILE A 1 95 ? 0.384 -2.977 6.714 1.00 94.62 95 ILE A N 1
ATOM 732 C CA . ILE A 1 95 ? 0.953 -1.853 5.963 1.00 94.62 95 ILE A CA 1
ATOM 733 C C . ILE A 1 95 ? 2.179 -1.305 6.691 1.00 94.62 95 ILE A C 1
ATOM 735 O O . ILE A 1 95 ? 3.244 -1.227 6.086 1.00 94.62 95 ILE A O 1
ATOM 739 N N . VAL A 1 96 ? 2.059 -0.977 7.982 1.00 95.25 96 VAL A N 1
ATOM 740 C CA . VAL A 1 96 ? 3.171 -0.429 8.775 1.00 95.25 96 VAL A CA 1
ATOM 741 C C . VAL A 1 96 ? 4.334 -1.417 8.857 1.00 95.25 96 VAL A C 1
ATOM 743 O O . VAL A 1 96 ? 5.478 -1.030 8.632 1.00 95.25 96 VAL A O 1
ATOM 746 N N . GLY A 1 97 ? 4.069 -2.696 9.134 1.00 94.25 97 GLY A N 1
ATOM 747 C CA . GLY A 1 97 ? 5.109 -3.726 9.226 1.00 94.25 97 GLY A CA 1
ATOM 748 C C . GLY A 1 97 ? 5.873 -3.930 7.915 1.00 94.25 97 GLY A C 1
ATOM 749 O O . GLY A 1 97 ? 7.068 -4.232 7.928 1.00 94.25 97 GLY A O 1
ATOM 750 N N . ALA A 1 98 ? 5.211 -3.694 6.784 1.00 93.38 98 ALA A N 1
ATOM 751 C CA . ALA A 1 98 ? 5.804 -3.815 5.464 1.00 93.38 98 ALA A CA 1
ATOM 752 C C . ALA A 1 98 ? 6.758 -2.660 5.095 1.00 93.38 98 ALA A C 1
ATOM 754 O O . ALA 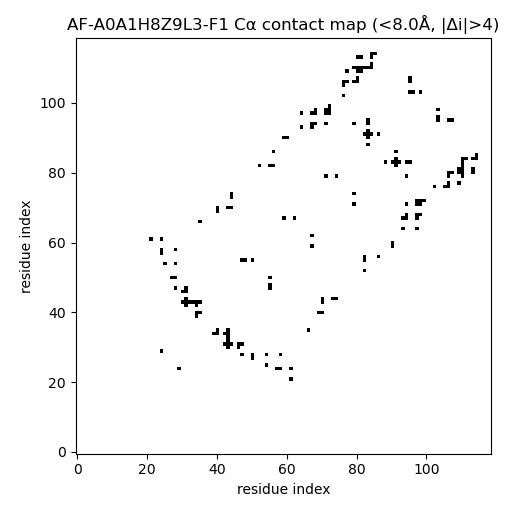A 1 98 ? 7.558 -2.801 4.167 1.00 93.38 98 ALA A O 1
ATOM 755 N N . LEU A 1 99 ? 6.713 -1.535 5.814 1.00 94.12 99 LEU A N 1
ATOM 756 C CA . LEU A 1 99 ? 7.585 -0.390 5.548 1.00 94.12 99 LEU A CA 1
ATOM 757 C C . LEU A 1 99 ? 9.010 -0.609 6.079 1.00 94.12 99 LEU A C 1
ATOM 759 O O . LEU A 1 99 ? 9.196 -1.323 7.072 1.00 94.12 99 LEU A O 1
ATOM 763 N N . PRO A 1 100 ? 10.019 0.051 5.478 1.00 92.44 100 PRO A N 1
ATOM 764 C CA . PRO A 1 100 ? 11.346 0.183 6.072 1.00 92.44 100 PRO A CA 1
ATOM 765 C C . PRO A 1 100 ? 11.263 0.878 7.433 1.00 92.44 100 PRO A C 1
ATOM 767 O O . PRO A 1 100 ? 10.437 1.773 7.621 1.00 92.44 100 PRO A O 1
ATOM 770 N N . GLU A 1 101 ? 12.141 0.504 8.364 1.00 92.75 101 GLU A N 1
ATOM 771 C CA . GLU A 1 101 ? 12.091 0.949 9.766 1.00 92.75 101 GLU A CA 1
ATOM 772 C C . GLU A 1 101 ? 11.979 2.468 9.924 1.00 92.75 101 GLU A C 1
ATOM 774 O O . GLU A 1 101 ? 11.108 2.938 10.658 1.00 92.75 101 GLU A O 1
ATOM 779 N N . GLY A 1 102 ? 12.760 3.233 9.152 1.00 93.06 102 GLY A N 1
ATOM 780 C CA . GLY A 1 102 ? 12.758 4.699 9.196 1.00 93.06 102 GLY A CA 1
ATOM 781 C C . GLY A 1 102 ? 11.408 5.355 8.875 1.00 93.06 102 GLY A C 1
ATOM 782 O O . GLY A 1 102 ? 11.154 6.469 9.319 1.00 93.06 102 GLY A O 1
ATOM 783 N N . ARG A 1 103 ? 10.505 4.664 8.164 1.00 94.12 103 ARG A N 1
ATOM 784 C CA . ARG A 1 103 ? 9.172 5.184 7.801 1.00 94.12 103 ARG A CA 1
ATOM 785 C C . ARG A 1 103 ? 8.055 4.701 8.723 1.00 94.12 103 ARG A C 1
ATOM 787 O O . ARG A 1 103 ? 7.013 5.349 8.816 1.00 94.12 103 ARG A O 1
ATOM 794 N N . ARG A 1 104 ? 8.258 3.586 9.436 1.00 95.50 104 ARG A N 1
ATOM 795 C CA . ARG A 1 104 ? 7.211 2.942 10.255 1.00 95.50 104 ARG A CA 1
ATOM 796 C C . ARG A 1 104 ? 6.623 3.891 11.289 1.00 95.50 104 ARG A C 1
ATOM 798 O O . ARG A 1 104 ? 5.402 3.983 11.415 1.00 95.50 104 ARG A O 1
ATOM 805 N N . ARG A 1 105 ? 7.491 4.598 12.023 1.00 95.19 105 ARG A N 1
ATOM 806 C CA . ARG A 1 105 ? 7.077 5.497 13.109 1.00 95.19 105 ARG A CA 1
ATOM 807 C C . ARG A 1 105 ? 6.255 6.670 12.580 1.00 95.19 105 ARG A C 1
ATOM 809 O O . ARG A 1 105 ? 5.194 6.941 13.131 1.00 95.19 105 ARG A O 1
ATOM 816 N N . GLY A 1 106 ? 6.711 7.310 11.501 1.00 95.06 106 GLY A N 1
ATOM 817 C CA . GLY A 1 106 ? 6.014 8.443 10.885 1.00 95.06 106 GLY A CA 1
ATOM 818 C C . GLY A 1 106 ? 4.607 8.067 10.427 1.00 95.06 106 GLY A C 1
ATOM 819 O O . GLY A 1 106 ? 3.629 8.654 10.884 1.00 95.06 106 GLY A O 1
ATOM 820 N N . VAL A 1 107 ? 4.490 7.007 9.622 1.00 96.06 107 VAL A N 1
ATOM 821 C CA . VAL A 1 107 ? 3.188 6.538 9.118 1.00 96.06 107 VAL A CA 1
ATOM 822 C C . VAL A 1 107 ? 2.261 6.091 10.252 1.00 96.06 107 VAL A C 1
ATOM 824 O O . VAL A 1 107 ? 1.062 6.363 10.204 1.00 96.06 107 VAL A O 1
ATOM 827 N N . SER A 1 108 ? 2.791 5.448 11.299 1.00 95.75 108 SER A N 1
ATOM 828 C CA . SER A 1 108 ? 1.982 5.027 12.454 1.00 95.75 108 SER A CA 1
ATOM 829 C C . SER A 1 108 ? 1.384 6.213 13.212 1.00 95.75 108 SER A C 1
ATOM 831 O O . SER A 1 108 ? 0.208 6.171 13.568 1.00 95.75 108 SER A O 1
ATOM 833 N 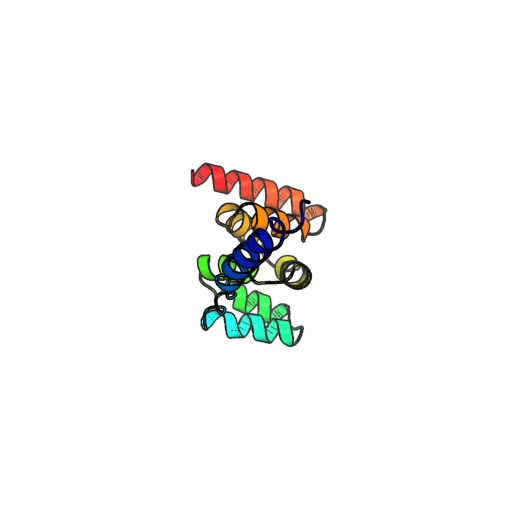N . LEU A 1 109 ? 2.164 7.277 13.430 1.00 96.31 109 LEU A N 1
ATOM 834 C CA . LEU A 1 109 ? 1.687 8.490 14.101 1.00 96.31 109 LEU A CA 1
ATOM 835 C C . LEU A 1 109 ? 0.609 9.201 13.280 1.00 96.31 109 LEU A C 1
ATOM 837 O O . LEU A 1 109 ? -0.430 9.562 13.823 1.00 96.31 109 LEU A O 1
ATOM 841 N N . MET A 1 110 ? 0.821 9.344 11.969 1.00 96.38 110 MET A N 1
ATOM 842 C CA . MET A 1 110 ? -0.167 9.957 11.074 1.00 96.38 110 MET A CA 1
ATOM 843 C C . MET A 1 110 ? -1.457 9.133 11.011 1.00 96.38 110 MET A C 1
ATOM 845 O O . MET A 1 110 ? -2.553 9.685 11.050 1.00 96.38 110 MET A O 1
ATOM 849 N N . CYS A 1 111 ? -1.344 7.802 10.959 1.00 94.38 111 CYS A N 1
ATOM 850 C CA . CYS A 1 111 ? -2.493 6.904 11.024 1.00 94.38 111 CYS A CA 1
ATOM 851 C C . CYS A 1 111 ? -3.310 7.130 12.303 1.00 94.38 111 CYS A C 1
ATOM 853 O O . CYS A 1 111 ? -4.533 7.237 12.244 1.00 94.38 111 CYS A O 1
ATOM 855 N N . GLU A 1 112 ? -2.644 7.174 13.455 1.00 93.94 112 GLU A N 1
ATOM 856 C CA . GLU A 1 112 ? -3.295 7.383 14.748 1.00 93.94 112 GLU A CA 1
ATOM 857 C C . GLU A 1 112 ? -3.963 8.761 14.825 1.00 93.94 112 GLU A C 1
ATOM 859 O O . GLU A 1 112 ? -5.118 8.869 15.233 1.00 93.94 112 GLU A O 1
ATOM 864 N N . GLN A 1 113 ? -3.275 9.802 14.354 1.00 93.81 113 GLN A N 1
ATOM 865 C CA . GLN A 1 113 ? -3.831 11.148 14.257 1.00 93.81 113 GLN A CA 1
ATOM 866 C C . GLN A 1 113 ? -5.105 11.170 13.403 1.00 93.81 113 GLN A C 1
ATOM 868 O O . GLN A 1 113 ? -6.114 11.728 13.828 1.00 93.81 113 GLN A O 1
ATOM 873 N N . HIS A 1 114 ? -5.091 10.534 12.229 1.00 91.69 114 HIS A N 1
ATOM 874 C CA . HIS A 1 114 ? -6.267 10.475 11.366 1.00 91.69 114 HIS A CA 1
ATOM 875 C C . HIS A 1 114 ? -7.420 9.682 11.987 1.00 91.69 114 HIS A C 1
ATOM 877 O O . HIS A 1 114 ? -8.566 10.085 11.819 1.00 91.69 114 HIS A O 1
ATOM 883 N N . ARG A 1 115 ? -7.161 8.595 12.729 1.00 90.38 115 ARG A N 1
ATOM 884 C CA . ARG A 1 115 ? -8.240 7.863 13.418 1.00 90.38 115 ARG A CA 1
ATOM 885 C C . ARG A 1 115 ? -8.966 8.734 14.433 1.00 90.38 115 ARG A C 1
ATOM 887 O O . ARG A 1 115 ? -10.188 8.735 14.436 1.00 90.38 115 ARG A O 1
ATOM 894 N N . ARG A 1 116 ? -8.227 9.508 15.231 1.00 89.12 116 ARG A N 1
ATOM 895 C CA . ARG A 1 116 ? -8.804 10.411 16.245 1.00 89.12 116 ARG A CA 1
ATOM 896 C C . ARG A 1 116 ? -9.623 11.555 15.653 1.00 89.12 116 ARG A C 1
ATOM 898 O O . ARG A 1 116 ? -10.475 12.103 16.330 1.00 89.12 116 ARG A O 1
ATOM 905 N N . GLN A 1 117 ? -9.335 11.946 14.414 1.00 84.56 117 GLN A N 1
ATOM 906 C CA . GLN A 1 117 ? -10.089 12.985 13.705 1.00 84.56 117 GLN A CA 1
ATOM 907 C C . GLN A 1 117 ? -11.384 12.458 13.068 1.00 84.56 117 GLN A C 1
ATOM 909 O O . GLN A 1 117 ? -12.227 13.255 12.667 1.00 84.56 117 GLN A O 1
ATOM 914 N N . HIS A 1 118 ? -11.522 11.137 12.931 1.00 66.56 118 HIS A N 1
ATOM 915 C CA . HIS A 1 118 ? -12.660 10.478 12.287 1.00 66.56 118 HIS A CA 1
ATOM 916 C C . HIS A 1 118 ? -13.491 9.607 13.251 1.00 66.56 118 HIS A C 1
ATOM 918 O O . HIS A 1 118 ? -14.427 8.951 12.796 1.00 66.56 118 HIS A O 1
ATOM 924 N N . SER A 1 119 ? -13.143 9.587 14.542 1.00 56.16 119 SER A N 1
ATOM 925 C CA . SER A 1 119 ? -13.914 8.996 15.647 1.00 56.16 119 SER A CA 1
ATOM 926 C C . SER A 1 119 ? -14.824 10.030 16.288 1.00 56.16 119 SER A C 1
ATOM 928 O O . SER A 1 119 ? -15.995 9.692 16.546 1.00 56.16 119 SER A O 1
#

Mean predicted aligned error: 10.28 Å

Radius of gyration: 17.94 Å; Cα contacts (8 Å, |Δi|>4): 97; chains: 1; bounding box: 32×58×39 Å